Protein AF-A0A1Z4IH22-F1 (afdb_monomer_lite)

Structure (mmCIF, N/CA/C/O backbone):
data_AF-A0A1Z4IH22-F1
#
_entry.id   AF-A0A1Z4IH22-F1
#
loop_
_atom_site.group_PDB
_atom_site.id
_atom_site.type_symbol
_atom_site.label_atom_id
_atom_site.label_alt_id
_atom_site.label_comp_id
_atom_site.label_asym_id
_atom_site.label_entity_id
_atom_site.label_seq_id
_atom_site.pdbx_PDB_ins_code
_atom_site.Cartn_x
_atom_site.Cartn_y
_atom_site.Cartn_z
_atom_site.occupancy
_atom_site.B_iso_or_equiv
_atom_site.auth_seq_id
_atom_site.auth_comp_id
_atom_site.auth_asym_id
_atom_site.auth_atom_id
_atom_site.pdbx_PDB_model_num
ATOM 1 N N . MET A 1 1 ? 41.228 10.428 -32.037 1.00 35.00 1 MET A N 1
ATOM 2 C CA . MET A 1 1 ? 41.266 10.404 -30.558 1.00 35.00 1 MET A CA 1
ATOM 3 C C . MET A 1 1 ? 39.849 10.637 -30.061 1.00 35.00 1 MET A C 1
ATOM 5 O O . MET A 1 1 ? 39.424 11.780 -29.971 1.00 35.00 1 MET A O 1
ATOM 9 N N . ASN A 1 2 ? 39.099 9.556 -29.831 1.00 35.97 2 ASN A N 1
ATOM 10 C CA . ASN A 1 2 ? 37.755 9.624 -29.260 1.00 35.97 2 ASN A CA 1
ATOM 11 C C . ASN A 1 2 ? 37.901 9.794 -27.750 1.00 35.97 2 ASN A C 1
ATOM 13 O O . ASN A 1 2 ? 38.269 8.850 -27.056 1.00 35.97 2 ASN A O 1
ATOM 17 N N . LYS A 1 3 ? 37.658 11.007 -27.253 1.00 39.06 3 LYS A N 1
ATOM 18 C CA . LYS A 1 3 ? 37.431 11.226 -25.827 1.00 39.06 3 LYS A CA 1
ATOM 19 C C . LYS A 1 3 ? 36.046 10.658 -25.528 1.00 39.06 3 LYS A C 1
ATOM 21 O O . LYS A 1 3 ? 35.045 11.303 -25.827 1.00 39.06 3 LYS A O 1
ATOM 26 N N . LEU A 1 4 ? 36.017 9.422 -25.024 1.00 42.69 4 LEU A N 1
ATOM 27 C CA . LEU A 1 4 ? 34.883 8.905 -24.269 1.00 42.69 4 LEU A CA 1
ATOM 28 C C . LEU A 1 4 ? 34.616 9.921 -23.166 1.00 42.69 4 LEU A C 1
ATOM 30 O O . LEU A 1 4 ? 35.431 10.128 -22.272 1.00 42.69 4 LEU A O 1
ATOM 34 N N . THR A 1 5 ? 33.521 10.644 -23.316 1.00 42.41 5 THR A N 1
ATOM 35 C CA . THR A 1 5 ? 32.957 11.432 -22.240 1.00 42.41 5 THR A CA 1
ATOM 36 C C . THR A 1 5 ? 32.486 10.451 -21.177 1.00 42.41 5 THR A C 1
ATOM 38 O O . THR A 1 5 ? 31.449 9.812 -21.355 1.00 42.41 5 THR A O 1
ATOM 41 N N . ASP A 1 6 ? 33.275 10.331 -20.111 1.00 45.12 6 ASP A N 1
ATOM 42 C CA . ASP A 1 6 ? 32.855 9.832 -18.805 1.00 45.12 6 ASP A CA 1
ATOM 43 C C . ASP A 1 6 ? 31.656 10.666 -18.334 1.00 45.12 6 ASP A C 1
ATOM 45 O O . ASP A 1 6 ? 31.793 11.683 -17.655 1.00 45.12 6 ASP A O 1
ATOM 49 N N . PHE A 1 7 ? 30.454 10.279 -18.761 1.00 42.59 7 PHE A N 1
ATOM 50 C CA . PHE A 1 7 ? 29.216 10.798 -18.204 1.00 42.59 7 PHE A CA 1
ATOM 51 C C . PHE A 1 7 ? 28.781 9.882 -17.061 1.00 42.59 7 PHE A C 1
ATOM 53 O O . PHE A 1 7 ? 28.052 8.915 -17.249 1.00 42.59 7 PHE A O 1
ATOM 60 N N . SER A 1 8 ? 29.185 10.298 -15.860 1.00 41.38 8 SER A N 1
ATOM 61 C CA . SER A 1 8 ? 28.373 10.218 -14.645 1.00 41.38 8 SER A CA 1
ATOM 62 C C . SER A 1 8 ? 28.208 8.840 -13.992 1.00 41.38 8 SER A C 1
ATOM 64 O O . SER A 1 8 ? 27.091 8.354 -13.815 1.00 41.38 8 SER A O 1
ATOM 66 N N . GLU A 1 9 ? 29.296 8.292 -13.451 1.00 42.59 9 GLU A N 1
ATOM 67 C CA . GLU A 1 9 ? 29.227 7.474 -12.229 1.00 42.59 9 GLU A CA 1
ATOM 68 C C . GLU A 1 9 ? 28.860 8.359 -11.018 1.00 42.59 9 GLU A C 1
ATOM 70 O O . GLU A 1 9 ? 29.657 8.588 -10.115 1.00 42.59 9 GLU A O 1
ATOM 75 N N . SER A 1 10 ? 27.643 8.908 -11.004 1.00 47.44 10 SER A N 1
ATOM 76 C CA . SER A 1 10 ? 27.071 9.562 -9.822 1.00 47.44 10 SER A CA 1
ATOM 77 C C . SER A 1 10 ? 25.880 8.746 -9.320 1.00 47.44 10 SER A C 1
ATOM 79 O O . SER A 1 10 ? 24.726 9.019 -9.646 1.00 47.44 10 SER A O 1
ATOM 81 N N . ASP A 1 11 ? 26.185 7.674 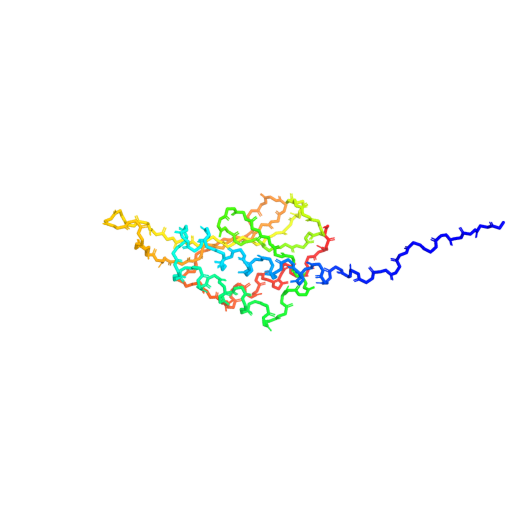-8.599 1.00 48.66 11 ASP A N 1
ATOM 82 C CA . ASP A 1 11 ? 25.620 7.373 -7.277 1.00 48.66 11 ASP A CA 1
ATOM 83 C C . ASP A 1 11 ? 24.098 7.540 -7.054 1.00 48.66 11 ASP A C 1
ATOM 85 O O . ASP A 1 11 ? 23.639 7.995 -6.010 1.00 48.66 11 ASP A O 1
ATOM 89 N N . ASN A 1 12 ? 23.276 7.168 -8.038 1.00 55.34 12 ASN A N 1
ATOM 90 C CA . ASN A 1 12 ? 21.818 7.176 -7.903 1.00 55.34 12 ASN A CA 1
ATOM 91 C C . ASN A 1 12 ? 21.244 5.844 -8.392 1.00 55.34 12 ASN A C 1
ATOM 93 O O . ASN A 1 12 ? 20.500 5.774 -9.379 1.00 55.34 12 ASN A O 1
ATOM 97 N N . SER A 1 13 ? 21.661 4.768 -7.715 1.00 81.94 13 SER A N 1
ATOM 98 C CA . SER A 1 13 ? 21.155 3.422 -7.966 1.00 81.94 13 SER A CA 1
ATOM 99 C C . SER A 1 13 ? 19.625 3.426 -7.921 1.00 81.94 13 SER A C 1
ATOM 101 O O . SER A 1 13 ? 18.988 4.210 -7.211 1.00 81.94 13 SER A O 1
ATOM 103 N N . ILE A 1 14 ? 19.004 2.560 -8.715 1.00 85.50 14 ILE A N 1
ATOM 104 C CA . ILE A 1 14 ? 17.545 2.436 -8.721 1.00 85.50 14 ILE A CA 1
ATOM 105 C C . ILE A 1 14 ? 16.987 2.131 -7.327 1.00 85.50 14 ILE A C 1
ATOM 107 O O . ILE A 1 14 ? 15.947 2.661 -6.950 1.00 85.50 14 ILE A O 1
ATOM 111 N N . GLU A 1 15 ? 17.739 1.359 -6.548 1.00 90.25 15 GLU A N 1
ATOM 112 C CA . GLU A 1 15 ? 17.473 1.088 -5.143 1.00 90.25 15 GLU A CA 1
ATOM 113 C C . GLU A 1 15 ? 17.401 2.383 -4.324 1.00 90.25 15 GLU A C 1
ATOM 115 O O . GLU A 1 15 ? 16.426 2.596 -3.612 1.00 90.25 15 GLU A O 1
ATOM 120 N N . HIS A 1 16 ? 18.353 3.308 -4.485 1.00 90.94 16 HIS A N 1
ATOM 121 C CA . HIS A 1 16 ? 18.324 4.592 -3.781 1.00 90.94 16 HIS A CA 1
ATOM 122 C C . HIS A 1 16 ? 17.091 5.435 -4.151 1.00 90.94 16 HIS A C 1
ATOM 124 O O . HIS A 1 16 ? 16.457 6.048 -3.284 1.00 90.94 16 HIS A O 1
ATOM 130 N N . LYS A 1 17 ? 16.693 5.427 -5.432 1.00 90.88 17 LYS A N 1
ATOM 131 C CA . LYS A 1 17 ? 15.457 6.087 -5.888 1.00 90.88 17 LYS A CA 1
ATOM 132 C C . LYS A 1 17 ? 14.214 5.444 -5.276 1.00 90.88 17 LYS A C 1
ATOM 134 O O . LYS A 1 17 ? 13.304 6.155 -4.848 1.00 90.88 17 LYS A O 1
ATOM 139 N N . PHE A 1 18 ? 14.180 4.115 -5.204 1.00 93.56 18 PHE A N 1
ATOM 140 C CA . PHE A 1 18 ? 13.101 3.378 -4.558 1.00 93.56 18 PHE A CA 1
ATOM 141 C C . PHE A 1 18 ? 13.037 3.724 -3.077 1.00 93.56 18 PHE A C 1
ATOM 143 O O . PHE A 1 18 ? 12.028 4.277 -2.651 1.00 93.56 18 PHE A O 1
ATOM 150 N N . MET A 1 19 ? 14.121 3.573 -2.321 1.00 94.88 19 MET A N 1
ATOM 151 C CA . MET A 1 19 ? 14.169 3.935 -0.902 1.00 94.88 19 MET A CA 1
ATOM 152 C C . MET A 1 19 ? 13.714 5.381 -0.655 1.00 94.88 19 MET A C 1
ATOM 154 O O . MET A 1 19 ? 12.903 5.637 0.238 1.00 94.88 19 MET A O 1
ATOM 158 N N . SER A 1 20 ? 14.153 6.319 -1.499 1.00 94.00 20 SER A N 1
ATOM 159 C CA . SER A 1 20 ? 13.727 7.721 -1.435 1.00 94.00 20 SER A CA 1
ATOM 160 C C . SER A 1 20 ? 12.218 7.888 -1.640 1.00 94.00 20 SER A C 1
ATOM 162 O O . SER A 1 20 ? 11.585 8.667 -0.928 1.00 94.00 20 SER A O 1
ATOM 164 N N . SER A 1 21 ? 11.615 7.137 -2.567 1.00 94.94 21 SER A N 1
ATOM 165 C CA . SER A 1 21 ? 10.169 7.182 -2.820 1.00 94.94 21 SER A CA 1
ATOM 166 C C . SER A 1 21 ? 9.334 6.745 -1.612 1.00 94.94 21 SER A C 1
ATOM 168 O O . SER A 1 21 ? 8.304 7.352 -1.331 1.00 94.94 21 SER A O 1
ATOM 170 N N . TRP A 1 22 ? 9.807 5.777 -0.826 1.00 96.94 22 TRP A N 1
ATOM 171 C CA . TRP A 1 22 ? 9.123 5.360 0.401 1.00 96.94 22 TRP A CA 1
ATOM 172 C C . TRP A 1 22 ? 9.170 6.435 1.490 1.00 96.94 22 TRP A C 1
ATOM 174 O O . TRP A 1 22 ? 8.168 6.680 2.159 1.00 96.94 22 TRP A O 1
ATOM 184 N N . ASN A 1 23 ? 10.294 7.146 1.619 1.00 96.19 23 ASN A N 1
ATOM 185 C CA . ASN A 1 23 ? 10.396 8.276 2.548 1.00 96.19 23 ASN A CA 1
ATOM 186 C C . ASN A 1 23 ? 9.406 9.395 2.190 1.00 96.19 23 ASN A C 1
ATOM 188 O O . ASN A 1 23 ? 8.871 10.058 3.079 1.00 96.19 23 ASN A O 1
ATOM 192 N N . LEU A 1 24 ? 9.139 9.606 0.895 1.00 95.81 24 LEU A N 1
ATOM 193 C CA . LEU A 1 24 ? 8.116 10.553 0.446 1.00 95.81 24 LEU A CA 1
ATOM 194 C C . LEU A 1 24 ? 6.704 10.096 0.823 1.00 95.81 24 LEU A C 1
ATOM 196 O O . LEU A 1 24 ? 5.898 10.933 1.212 1.00 95.81 24 LEU A O 1
ATOM 200 N N . ILE A 1 25 ? 6.414 8.794 0.768 1.00 96.75 25 ILE A N 1
ATOM 201 C CA . ILE A 1 25 ? 5.121 8.242 1.197 1.00 96.75 25 ILE A CA 1
ATOM 202 C C . ILE A 1 25 ? 4.900 8.396 2.700 1.00 96.75 25 ILE A C 1
ATOM 204 O O . ILE A 1 25 ? 3.821 8.810 3.117 1.00 96.75 25 ILE A O 1
ATOM 208 N N . ILE A 1 26 ? 5.918 8.144 3.522 1.00 97.19 26 ILE A N 1
ATOM 209 C CA . ILE A 1 26 ? 5.810 8.379 4.967 1.00 97.19 26 ILE A CA 1
ATOM 210 C C . ILE A 1 26 ? 5.545 9.859 5.251 1.00 97.19 26 ILE A C 1
ATOM 212 O O . ILE A 1 26 ? 4.671 10.185 6.049 1.00 97.19 26 ILE A O 1
ATOM 216 N N . LYS A 1 27 ? 6.252 10.772 4.572 1.00 96.62 27 LYS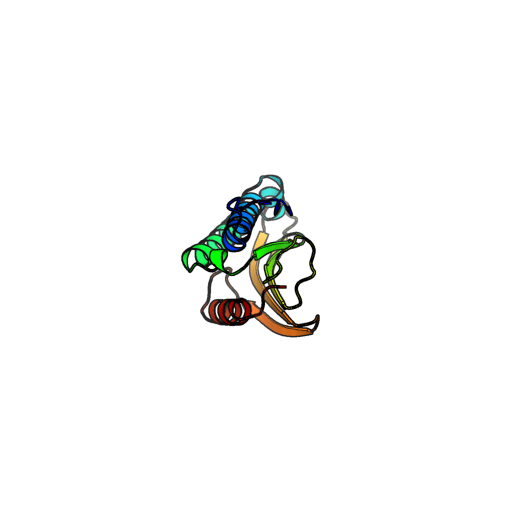 A N 1
ATOM 217 C CA . LYS A 1 27 ? 5.997 12.218 4.687 1.00 96.62 27 LYS A CA 1
ATOM 218 C C . LYS A 1 27 ? 4.600 12.603 4.211 1.00 96.62 27 LYS A C 1
ATOM 220 O O . LYS A 1 27 ? 3.990 13.479 4.807 1.00 96.62 27 LYS A O 1
ATOM 225 N N . PHE A 1 28 ? 4.108 11.963 3.154 1.00 95.62 28 PHE A N 1
ATOM 226 C CA . PHE A 1 28 ? 2.775 12.195 2.616 1.00 95.62 28 PHE A CA 1
ATOM 227 C C . PHE A 1 28 ? 1.693 11.868 3.650 1.00 95.62 28 PHE A C 1
ATOM 229 O O . PHE A 1 28 ? 0.868 12.731 3.927 1.00 95.62 28 PHE A O 1
ATOM 236 N N . TYR A 1 29 ? 1.735 10.685 4.270 1.00 96.06 29 TYR A N 1
ATOM 237 C CA . TYR A 1 29 ? 0.764 10.319 5.307 1.00 96.06 29 TYR A CA 1
ATOM 238 C C . TYR A 1 29 ? 0.952 11.104 6.610 1.00 96.06 29 TYR A C 1
ATOM 240 O O . TYR A 1 29 ? -0.030 11.414 7.274 1.00 96.06 29 TYR A O 1
ATOM 248 N N . ASN A 1 30 ? 2.187 11.485 6.951 1.00 95.12 30 ASN A N 1
ATOM 249 C CA . ASN A 1 30 ? 2.463 12.312 8.127 1.00 95.12 30 ASN A CA 1
ATOM 250 C C . ASN A 1 30 ? 2.124 13.799 7.958 1.00 95.12 30 ASN A C 1
ATOM 252 O O . ASN A 1 30 ? 2.109 14.510 8.958 1.00 95.12 30 ASN A O 1
ATOM 256 N N . GLY A 1 31 ? 1.922 14.286 6.734 1.00 94.31 31 GLY A N 1
ATOM 257 C CA . GLY A 1 31 ? 1.715 15.708 6.477 1.00 94.31 31 GLY A CA 1
ATOM 258 C C . GLY A 1 31 ? 0.335 16.193 6.916 1.00 94.31 31 GLY A C 1
ATOM 259 O O . GLY A 1 31 ? -0.660 15.499 6.698 1.00 94.31 31 GLY A O 1
ATOM 260 N N . ASP A 1 32 ? 0.274 17.420 7.444 1.00 91.38 32 ASP A N 1
ATOM 261 C CA . ASP A 1 32 ? -0.956 18.037 7.966 1.00 91.38 32 ASP A CA 1
ATOM 262 C C . ASP A 1 32 ? -2.162 17.907 7.018 1.00 91.38 32 ASP A C 1
ATOM 264 O O . ASP A 1 32 ? -3.206 17.441 7.471 1.00 91.38 32 ASP A O 1
ATOM 268 N N . PRO A 1 33 ? -2.055 18.177 5.695 1.00 91.12 33 PRO A N 1
ATOM 269 C CA . PRO A 1 33 ? -3.213 18.066 4.806 1.00 91.12 33 PRO A CA 1
ATOM 270 C C . PRO A 1 33 ? -3.779 16.643 4.723 1.00 91.12 33 PRO A C 1
ATOM 272 O O . PRO A 1 33 ? -4.987 16.449 4.591 1.00 91.12 33 PRO A O 1
ATOM 275 N N . MET A 1 34 ? -2.909 15.631 4.779 1.00 90.56 34 MET A N 1
ATOM 276 C CA . MET A 1 34 ? -3.330 14.236 4.704 1.00 90.56 34 MET A CA 1
ATOM 277 C C . MET A 1 34 ? -3.869 13.746 6.044 1.00 90.56 34 MET A C 1
ATOM 279 O O . MET A 1 34 ? -4.855 13.015 6.052 1.00 90.56 34 MET A O 1
ATOM 283 N N . ARG A 1 35 ? -3.286 14.182 7.167 1.00 91.75 35 ARG A N 1
ATOM 284 C CA . ARG A 1 35 ? -3.808 13.901 8.514 1.00 91.75 35 ARG A CA 1
ATOM 285 C C . ARG A 1 35 ? -5.175 14.537 8.738 1.00 91.75 35 ARG A C 1
ATOM 287 O O . ARG A 1 35 ? -6.076 13.868 9.233 1.00 91.75 35 ARG A O 1
ATOM 294 N N . GLU A 1 36 ? -5.383 15.772 8.288 1.00 89.25 36 GLU A N 1
ATOM 295 C CA . GLU A 1 36 ? -6.703 16.412 8.302 1.00 89.25 36 GLU A CA 1
ATOM 296 C C . GLU A 1 36 ? -7.711 15.643 7.440 1.00 89.25 36 GLU A C 1
ATOM 298 O O . GLU A 1 36 ? -8.846 15.412 7.862 1.00 89.25 36 GLU A O 1
ATOM 303 N N . PHE A 1 37 ? -7.295 15.202 6.247 1.00 88.69 37 PHE A N 1
ATOM 304 C CA . PHE A 1 37 ? -8.170 14.466 5.341 1.00 88.69 37 PHE A CA 1
ATOM 305 C C . PHE A 1 37 ? -8.495 13.057 5.838 1.00 88.69 37 PHE A C 1
ATOM 307 O O . PHE A 1 37 ? -9.654 12.657 5.759 1.00 88.69 37 PHE A O 1
ATOM 314 N N . LEU A 1 38 ? -7.511 12.283 6.306 1.00 89.19 38 LEU A N 1
ATOM 315 C CA . LEU A 1 38 ? -7.652 10.881 6.720 1.00 89.19 38 LEU A CA 1
ATOM 316 C C . LEU A 1 38 ? -8.023 10.707 8.189 1.00 89.19 38 LEU A C 1
ATOM 318 O O . LEU A 1 38 ? -8.558 9.658 8.528 1.00 89.19 38 LEU A O 1
ATOM 322 N N . GLY A 1 39 ? -7.816 11.718 9.026 1.00 90.38 39 GLY A N 1
ATOM 323 C CA . GLY A 1 39 ? -7.821 11.588 10.478 1.00 90.38 39 GLY A CA 1
ATOM 324 C C . GLY A 1 39 ? -6.512 10.987 10.999 1.00 90.38 39 GLY A C 1
ATOM 325 O O . GLY A 1 39 ? -5.912 10.125 10.355 1.00 90.38 39 GLY A O 1
ATOM 326 N N . GLU A 1 40 ? -6.107 11.417 12.197 1.00 91.50 40 GLU A N 1
ATOM 327 C CA . GLU A 1 40 ? -4.849 11.012 12.849 1.00 91.50 40 GLU A CA 1
ATOM 328 C C . GLU A 1 40 ? -4.673 9.489 12.886 1.00 91.50 40 GLU A C 1
ATOM 330 O O . GLU A 1 40 ? -3.664 8.966 12.428 1.00 91.50 40 GLU A O 1
ATOM 335 N N . GLN A 1 41 ? -5.705 8.766 13.331 1.00 93.00 41 GLN A N 1
ATOM 336 C CA . GLN A 1 41 ? -5.641 7.314 13.503 1.00 93.00 41 GLN A CA 1
ATOM 337 C C . GLN A 1 41 ? -5.371 6.565 12.190 1.00 93.00 41 GLN A C 1
ATOM 339 O O . GLN A 1 41 ? -4.579 5.628 12.163 1.00 93.00 41 GLN A O 1
ATOM 344 N N . LEU A 1 42 ? -6.034 6.949 11.096 1.00 93.56 42 LEU A N 1
ATOM 345 C CA . LEU A 1 42 ? -5.840 6.279 9.812 1.00 93.56 42 LEU A CA 1
ATOM 346 C C . LEU A 1 42 ? -4.483 6.637 9.201 1.00 93.56 42 LEU A C 1
ATOM 348 O O . LEU A 1 42 ? -3.835 5.778 8.605 1.00 93.56 42 LEU A O 1
ATOM 352 N N . ALA A 1 43 ? -4.047 7.888 9.357 1.00 95.00 43 ALA A N 1
ATOM 353 C CA . ALA A 1 43 ? -2.717 8.306 8.934 1.00 95.00 43 ALA A CA 1
ATOM 354 C C . ALA A 1 43 ? -1.626 7.507 9.664 1.00 95.00 43 ALA A C 1
ATOM 356 O O . ALA A 1 43 ? -0.721 6.991 9.008 1.00 95.00 43 ALA A O 1
ATOM 357 N N . ASP A 1 44 ? -1.755 7.332 10.982 1.00 96.12 44 ASP A N 1
ATOM 358 C CA . ASP A 1 44 ? -0.821 6.542 11.790 1.00 96.12 44 ASP A CA 1
ATOM 359 C C . ASP A 1 44 ? -0.789 5.076 11.340 1.00 96.12 44 ASP A C 1
ATOM 361 O O . ASP A 1 44 ? 0.289 4.551 11.071 1.00 96.12 44 ASP A O 1
ATOM 365 N N . LEU A 1 45 ? -1.950 4.444 11.130 1.00 97.00 45 LEU A N 1
ATOM 366 C CA . LEU A 1 45 ? -2.023 3.066 10.625 1.00 97.00 45 LEU A CA 1
ATOM 367 C C . LEU A 1 45 ? -1.368 2.902 9.247 1.00 97.00 45 LEU A C 1
ATOM 369 O O . LEU A 1 45 ? -0.667 1.922 9.003 1.00 97.00 45 LEU A O 1
ATOM 373 N N . MET A 1 46 ? -1.555 3.861 8.336 1.00 97.69 46 MET A N 1
ATOM 374 C CA . MET A 1 46 ? -0.894 3.823 7.028 1.00 97.69 46 MET A CA 1
ATOM 375 C C . MET A 1 46 ? 0.625 3.997 7.152 1.00 97.69 46 MET A C 1
ATOM 377 O O . MET A 1 46 ? 1.373 3.325 6.439 1.00 97.69 46 MET A O 1
ATOM 381 N N . VAL A 1 47 ? 1.103 4.859 8.057 1.00 98.06 47 VAL A N 1
ATOM 382 C CA . VAL A 1 47 ? 2.540 5.025 8.334 1.00 98.06 47 VAL A CA 1
ATOM 383 C C . VAL A 1 47 ? 3.131 3.753 8.935 1.00 98.06 47 VAL A C 1
ATOM 385 O O . VAL A 1 47 ? 4.189 3.313 8.479 1.00 98.06 47 VAL A O 1
ATOM 388 N N . GLU A 1 48 ? 2.461 3.142 9.911 1.00 98.31 48 GLU A N 1
ATOM 389 C CA . GLU A 1 48 ? 2.867 1.867 10.508 1.00 98.31 48 GLU A CA 1
ATOM 390 C C . GLU A 1 48 ? 2.944 0.772 9.445 1.00 98.31 48 GLU A C 1
ATOM 392 O O . GLU A 1 48 ? 3.980 0.124 9.305 1.00 98.31 48 GLU A O 1
ATOM 397 N N . PHE A 1 49 ? 1.910 0.640 8.614 1.00 98.38 49 PHE A N 1
ATOM 398 C CA . PHE A 1 49 ? 1.862 -0.334 7.529 1.00 98.38 49 PHE A CA 1
ATOM 399 C C . PHE A 1 49 ? 3.004 -0.158 6.518 1.00 98.38 49 PHE A C 1
ATOM 401 O O . PHE A 1 49 ? 3.691 -1.124 6.170 1.00 98.38 49 PHE A O 1
ATOM 408 N N . VAL A 1 50 ? 3.260 1.079 6.079 1.00 98.31 50 VAL A N 1
ATOM 409 C CA . VAL A 1 50 ? 4.386 1.406 5.190 1.00 98.31 50 VAL A CA 1
ATOM 410 C C . VAL A 1 50 ? 5.718 1.070 5.860 1.00 98.31 50 VAL A C 1
ATOM 412 O O . VAL A 1 50 ? 6.576 0.446 5.236 1.00 98.31 50 VAL A O 1
ATOM 415 N N . THR A 1 51 ? 5.881 1.420 7.135 1.00 98.38 51 THR A N 1
ATOM 416 C CA . THR A 1 51 ? 7.103 1.155 7.905 1.00 98.38 51 THR A CA 1
ATOM 417 C C . THR A 1 51 ? 7.349 -0.345 8.073 1.00 98.38 51 THR A C 1
ATOM 419 O O . THR A 1 51 ? 8.477 -0.799 7.891 1.00 98.38 51 THR A O 1
ATOM 422 N N . SER A 1 52 ? 6.313 -1.149 8.330 1.00 98.44 52 SER A N 1
ATOM 423 C CA . SER A 1 52 ? 6.431 -2.611 8.394 1.00 98.44 52 SER A CA 1
ATOM 424 C C . SER A 1 52 ? 6.967 -3.194 7.088 1.00 98.44 52 SER A C 1
ATOM 426 O O . SER A 1 52 ? 7.887 -4.004 7.113 1.00 98.44 52 SER A O 1
ATOM 428 N N . MET A 1 53 ? 6.468 -2.740 5.934 1.00 98.31 53 MET A N 1
ATOM 429 C CA . MET A 1 53 ? 6.994 -3.186 4.638 1.00 98.31 53 MET A CA 1
ATOM 430 C C . MET A 1 53 ? 8.439 -2.719 4.390 1.00 98.31 53 MET A C 1
ATOM 432 O O . MET A 1 53 ? 9.222 -3.444 3.776 1.00 98.31 53 MET A O 1
ATOM 436 N N . GLN A 1 54 ? 8.828 -1.533 4.872 1.00 97.12 54 GLN A N 1
ATOM 437 C CA . GLN A 1 54 ? 10.228 -1.096 4.808 1.00 97.12 54 GLN A CA 1
ATOM 438 C C . GLN A 1 54 ? 11.147 -1.960 5.672 1.00 97.12 54 GLN A C 1
ATOM 440 O O . GLN A 1 54 ? 12.261 -2.258 5.245 1.00 97.12 54 GLN A O 1
ATOM 445 N N . ASN A 1 55 ? 10.694 -2.365 6.860 1.00 97.62 55 ASN A N 1
ATOM 446 C CA . ASN A 1 55 ? 11.467 -3.214 7.767 1.00 97.62 55 ASN A CA 1
ATOM 447 C C . ASN A 1 55 ? 11.746 -4.597 7.158 1.00 97.62 55 ASN A C 1
ATOM 449 O O . ASN A 1 55 ? 12.828 -5.140 7.360 1.00 97.62 55 ASN A O 1
ATOM 453 N N . GLU A 1 56 ? 10.825 -5.108 6.336 1.00 97.56 56 GLU A N 1
ATOM 454 C CA . GLU A 1 56 ? 11.017 -6.321 5.524 1.00 97.56 56 GLU A CA 1
ATOM 455 C C . GLU A 1 56 ? 11.900 -6.095 4.276 1.00 97.56 56 GLU A C 1
ATOM 457 O O . GLU A 1 56 ? 12.213 -7.027 3.539 1.00 97.56 56 GLU A O 1
ATOM 462 N N . GLY A 1 57 ? 12.333 -4.859 4.011 1.00 96.62 57 GLY A N 1
ATOM 463 C CA . GLY A 1 57 ? 13.270 -4.528 2.934 1.00 96.62 57 GLY A CA 1
ATOM 464 C C . GLY A 1 57 ? 12.639 -4.293 1.560 1.00 96.62 57 GLY A C 1
ATOM 465 O O . GLY A 1 57 ? 13.369 -4.086 0.585 1.00 96.62 57 GLY A O 1
ATOM 466 N N . TYR A 1 58 ? 11.305 -4.251 1.452 1.00 97.25 58 TYR A N 1
ATOM 467 C CA . TYR A 1 58 ? 10.621 -4.025 0.170 1.00 97.25 58 TYR A CA 1
ATOM 468 C C . TYR A 1 58 ? 10.937 -2.660 -0.457 1.00 97.25 58 TYR A C 1
ATOM 470 O O . TYR A 1 58 ? 10.820 -2.485 -1.668 1.00 97.25 58 TYR A O 1
ATOM 478 N N . ASN A 1 59 ? 11.412 -1.696 0.331 1.00 96.50 59 ASN A N 1
ATOM 479 C CA . ASN A 1 59 ? 11.861 -0.394 -0.160 1.00 96.50 59 ASN A CA 1
ATOM 480 C C . ASN A 1 59 ? 13.106 -0.433 -1.048 1.00 96.50 59 ASN A C 1
ATOM 482 O O . ASN A 1 59 ? 13.358 0.532 -1.768 1.00 96.50 59 ASN A O 1
ATOM 486 N N . ARG A 1 60 ? 13.873 -1.526 -1.017 1.00 93.69 60 ARG A N 1
ATOM 487 C CA . ARG A 1 60 ? 15.046 -1.706 -1.880 1.00 93.69 60 ARG A CA 1
ATOM 488 C C . ARG A 1 60 ? 14.667 -2.171 -3.282 1.00 93.69 60 ARG A C 1
ATOM 490 O O . ARG A 1 60 ? 15.378 -1.895 -4.245 1.00 93.69 60 ARG A O 1
ATOM 497 N N . CYS A 1 61 ? 13.537 -2.868 -3.409 1.00 93.31 61 CYS A N 1
ATOM 498 C CA . CYS A 1 61 ? 13.112 -3.500 -4.655 1.00 93.31 61 CYS A CA 1
ATOM 499 C C . CYS A 1 61 ? 11.810 -2.933 -5.236 1.00 93.31 61 CYS A C 1
ATOM 501 O O . CYS A 1 61 ? 11.572 -3.111 -6.426 1.00 93.31 61 CYS A O 1
ATOM 503 N N . LEU A 1 62 ? 10.983 -2.226 -4.471 1.00 94.81 62 LEU A N 1
ATOM 504 C CA . LEU A 1 62 ? 9.733 -1.646 -4.958 1.00 94.81 62 LEU A CA 1
ATOM 505 C C . LEU A 1 62 ? 9.784 -0.125 -4.889 1.00 94.81 62 LEU A C 1
ATOM 507 O O . LEU A 1 62 ? 10.220 0.447 -3.893 1.00 94.81 62 LEU A O 1
ATOM 511 N N . ARG A 1 63 ? 9.259 0.544 -5.913 1.00 94.06 63 ARG A N 1
ATOM 512 C CA . ARG A 1 63 ? 8.969 1.976 -5.850 1.00 94.06 63 ARG A CA 1
ATOM 513 C C . ARG A 1 63 ? 7.636 2.185 -5.151 1.00 94.06 63 ARG A C 1
ATOM 515 O O . ARG A 1 63 ? 6.654 1.548 -5.530 1.00 94.06 63 ARG A O 1
ATOM 522 N N . ALA A 1 64 ? 7.585 3.134 -4.225 1.00 95.00 64 ALA A N 1
ATOM 523 C CA . ALA A 1 64 ? 6.340 3.601 -3.641 1.00 95.00 64 ALA A CA 1
ATOM 524 C C . ALA A 1 64 ? 5.850 4.885 -4.328 1.00 95.00 64 ALA A C 1
ATOM 526 O O . ALA A 1 64 ? 6.618 5.748 -4.759 1.00 95.00 64 ALA A O 1
ATOM 527 N N . GLY A 1 65 ? 4.541 4.994 -4.473 1.00 93.25 65 GLY A N 1
ATOM 528 C CA . GLY A 1 65 ? 3.831 6.123 -5.046 1.00 93.25 65 GLY A CA 1
ATOM 529 C C . GLY A 1 65 ? 2.482 6.291 -4.363 1.00 93.25 65 GLY A C 1
ATOM 530 O O . GLY A 1 65 ? 2.086 5.474 -3.535 1.00 93.25 65 GLY A O 1
ATOM 531 N N . GLN A 1 66 ? 1.790 7.369 -4.705 1.00 91.06 66 GLN A N 1
ATOM 532 C CA . GLN A 1 66 ? 0.445 7.633 -4.211 1.00 91.06 66 GLN A CA 1
ATOM 533 C C . GLN A 1 66 ? -0.488 7.967 -5.369 1.00 91.06 66 GLN A C 1
ATOM 535 O O . GLN A 1 66 ? -0.042 8.484 -6.399 1.00 91.06 66 GLN A O 1
ATOM 540 N N . SER A 1 67 ? -1.768 7.666 -5.176 1.00 88.69 67 SER A N 1
ATOM 541 C CA . SER A 1 67 ? -2.864 8.179 -5.993 1.00 88.69 67 SER A CA 1
ATOM 542 C C . SER A 1 67 ? -4.027 8.529 -5.073 1.00 88.69 67 SER A C 1
ATOM 544 O O . SER A 1 67 ? -4.615 7.645 -4.445 1.00 88.69 67 SER A O 1
ATOM 546 N N . LEU A 1 68 ? -4.349 9.821 -4.964 1.00 88.69 68 LEU A N 1
ATOM 547 C CA . LEU A 1 68 ? -5.257 10.338 -3.936 1.00 88.69 68 LEU A CA 1
ATOM 548 C C . LEU A 1 68 ? -4.742 9.940 -2.545 1.00 88.69 68 LEU A C 1
ATOM 550 O O . LEU A 1 68 ? -3.641 10.321 -2.186 1.00 88.69 68 LEU A O 1
ATOM 554 N N . HIS A 1 69 ? -5.502 9.169 -1.769 1.00 87.94 69 HIS A N 1
ATOM 555 C CA . HIS A 1 69 ? -5.091 8.659 -0.456 1.00 87.94 69 HIS A CA 1
ATOM 556 C C . HIS A 1 69 ? -4.500 7.238 -0.505 1.00 87.94 69 HIS A C 1
ATOM 558 O O . HIS A 1 69 ? -4.141 6.672 0.530 1.00 87.94 69 HIS A O 1
ATOM 564 N N . ARG A 1 70 ? -4.428 6.634 -1.694 1.00 94.44 70 ARG A N 1
ATOM 565 C CA . ARG A 1 70 ? -4.017 5.243 -1.883 1.00 94.44 70 ARG A CA 1
ATOM 566 C C . ARG A 1 70 ? -2.504 5.137 -1.952 1.00 94.44 70 ARG A C 1
ATOM 568 O O . ARG A 1 70 ? -1.854 5.963 -2.596 1.00 94.44 70 ARG A O 1
ATOM 575 N N . LEU A 1 71 ? -1.973 4.070 -1.373 1.00 96.56 71 LEU A N 1
ATOM 576 C CA . LEU A 1 71 ? -0.589 3.665 -1.577 1.00 96.56 71 LEU A CA 1
ATOM 577 C C . LEU A 1 71 ? -0.509 2.822 -2.848 1.00 96.56 71 LEU A C 1
ATOM 579 O O . LEU A 1 71 ? -1.319 1.922 -3.059 1.00 96.56 71 LEU A O 1
ATOM 583 N N . VAL A 1 72 ? 0.487 3.097 -3.681 1.00 95.56 72 VAL A N 1
ATOM 584 C CA . VAL A 1 72 ? 0.763 2.340 -4.902 1.00 95.56 72 VAL A CA 1
ATOM 585 C C . VAL A 1 72 ? 2.202 1.853 -4.866 1.00 95.56 72 VAL A C 1
ATOM 587 O O . VAL A 1 72 ? 3.120 2.661 -4.742 1.00 95.56 72 VAL A O 1
ATOM 590 N N . LEU A 1 73 ? 2.417 0.549 -5.011 1.00 95.88 73 LEU A N 1
ATOM 591 C CA . LEU A 1 73 ? 3.746 -0.047 -5.127 1.00 95.88 73 LEU A CA 1
ATOM 592 C C . LEU A 1 73 ? 3.935 -0.618 -6.525 1.00 95.88 73 LEU A C 1
ATOM 594 O O . LEU A 1 73 ? 3.038 -1.254 -7.065 1.00 95.88 73 LEU A O 1
ATOM 598 N N . SER A 1 74 ? 5.097 -0.397 -7.128 1.00 94.12 74 SER A N 1
ATOM 599 C CA . SER A 1 74 ? 5.367 -0.833 -8.503 1.00 94.12 74 SER A CA 1
ATOM 600 C C . SER A 1 74 ? 6.847 -1.116 -8.731 1.00 94.12 74 SER A C 1
ATOM 602 O O . SER A 1 74 ? 7.701 -0.745 -7.924 1.00 94.12 74 SER A O 1
ATOM 604 N N . ARG A 1 75 ? 7.156 -1.715 -9.883 1.00 90.06 75 ARG A N 1
ATOM 605 C CA . ARG A 1 75 ? 8.522 -1.890 -10.404 1.00 90.06 75 ARG A CA 1
ATOM 606 C C . ARG A 1 75 ? 8.873 -0.877 -11.508 1.00 90.06 75 ARG A C 1
ATOM 608 O O . ARG A 1 75 ? 9.664 -1.183 -12.390 1.00 90.06 75 ARG A O 1
ATOM 615 N N . SER A 1 76 ? 8.290 0.324 -11.473 1.00 82.75 76 SER A N 1
ATOM 616 C CA . SER A 1 76 ? 8.566 1.393 -12.455 1.00 82.75 76 SER A CA 1
ATOM 617 C C . SER A 1 76 ? 9.801 2.221 -12.079 1.00 82.75 76 SER A C 1
ATOM 619 O O . SER A 1 76 ? 9.920 2.628 -10.919 1.00 82.75 76 SER A O 1
ATOM 621 N N . ARG A 1 77 ? 10.679 2.533 -13.043 1.00 74.12 77 ARG A N 1
ATOM 622 C CA . ARG A 1 77 ? 11.868 3.401 -12.869 1.00 74.12 77 ARG A CA 1
ATOM 623 C C . ARG A 1 77 ? 11.507 4.867 -12.685 1.00 74.12 77 ARG A C 1
ATOM 625 O O . ARG A 1 77 ? 12.200 5.578 -11.956 1.00 74.12 77 ARG A O 1
ATOM 632 N N . GLU A 1 78 ? 10.459 5.314 -13.367 1.00 70.19 78 GLU A N 1
ATOM 633 C CA . GLU A 1 78 ? 10.079 6.722 -13.452 1.00 70.19 78 GLU A CA 1
ATOM 634 C C . GLU A 1 78 ? 8.751 7.012 -12.747 1.00 70.19 78 GLU A C 1
ATOM 636 O O . GLU A 1 78 ? 7.943 6.119 -12.455 1.00 70.19 78 GLU A O 1
ATOM 641 N N . HIS A 1 79 ? 8.566 8.296 -12.436 1.00 57.06 79 HIS A N 1
ATOM 642 C CA . HIS A 1 79 ? 7.296 8.848 -11.984 1.00 57.06 79 HIS A CA 1
ATOM 643 C C . HIS A 1 79 ? 6.325 8.937 -13.167 1.00 57.06 79 HIS A C 1
ATOM 645 O O . HIS A 1 79 ? 6.733 9.194 -14.294 1.00 57.06 79 HIS A O 1
ATOM 651 N N . GLY A 1 80 ? 5.033 8.756 -12.901 1.00 57.22 80 GLY A N 1
ATOM 652 C CA . GLY A 1 80 ? 4.050 8.477 -13.946 1.00 57.22 80 GLY A CA 1
ATOM 653 C C . GLY A 1 80 ? 3.766 6.982 -13.982 1.00 57.22 80 GLY A C 1
ATOM 654 O O . GLY A 1 80 ? 4.661 6.145 -13.881 1.00 57.22 80 GLY A O 1
ATOM 655 N N . TYR A 1 81 ? 2.489 6.637 -14.000 1.00 57.50 81 TYR A N 1
ATOM 656 C CA . TYR A 1 81 ? 2.048 5.256 -14.016 1.00 57.50 81 TYR A CA 1
ATOM 657 C C . TYR A 1 81 ? 2.307 4.672 -15.420 1.00 57.50 81 TYR A C 1
ATOM 659 O O . TYR A 1 81 ? 1.478 4.776 -16.314 1.00 57.50 81 TYR A O 1
ATOM 667 N N . LEU A 1 82 ? 3.525 4.163 -15.625 1.00 56.25 82 LEU A N 1
ATOM 668 C CA . LEU A 1 82 ? 3.972 3.440 -16.828 1.00 56.25 82 LEU A CA 1
ATOM 669 C C . LEU A 1 82 ? 4.291 1.967 -16.525 1.00 56.25 82 LEU A C 1
ATOM 671 O O . LEU A 1 82 ? 4.657 1.199 -17.414 1.00 56.25 82 LEU A O 1
ATOM 675 N N . GLY A 1 83 ? 4.205 1.583 -15.249 1.00 62.81 83 GLY A N 1
ATOM 676 C CA . GLY A 1 83 ? 4.499 0.233 -14.800 1.00 62.81 83 GLY A CA 1
ATOM 677 C C . GLY A 1 83 ? 3.397 -0.719 -15.234 1.00 62.81 83 GLY A C 1
ATOM 678 O O . GLY A 1 83 ? 2.241 -0.516 -14.894 1.00 62.81 83 GLY A O 1
ATOM 679 N N . ARG A 1 84 ? 3.779 -1.798 -15.917 1.00 78.88 84 ARG A N 1
ATOM 680 C CA . ARG A 1 84 ? 2.876 -2.885 -16.316 1.00 78.88 84 ARG A CA 1
ATOM 681 C C . ARG A 1 84 ? 2.349 -3.710 -15.149 1.00 78.88 84 ARG A C 1
ATOM 683 O O . ARG A 1 84 ? 1.536 -4.591 -15.357 1.00 78.88 84 ARG A O 1
ATOM 690 N N . CYS A 1 85 ? 2.856 -3.503 -13.937 1.00 88.81 85 CYS A N 1
ATOM 691 C CA . CYS A 1 85 ? 2.440 -4.271 -12.777 1.00 88.81 85 CYS A CA 1
ATOM 692 C C . CYS A 1 85 ? 2.577 -3.455 -11.491 1.00 88.81 85 CYS A C 1
ATOM 694 O O . CYS A 1 85 ? 3.606 -2.800 -11.266 1.00 88.81 85 CYS A O 1
ATOM 696 N N . TYR A 1 86 ? 1.545 -3.496 -10.651 1.00 93.44 86 TYR A N 1
ATOM 697 C CA . TYR A 1 86 ? 1.497 -2.736 -9.411 1.00 93.44 86 TYR A CA 1
ATOM 698 C C . TYR A 1 86 ? 0.537 -3.338 -8.385 1.00 93.44 86 TYR A C 1
ATOM 700 O O . TYR A 1 86 ? -0.370 -4.102 -8.706 1.00 93.44 86 TYR A O 1
ATOM 708 N N . LEU A 1 87 ? 0.767 -2.964 -7.131 1.00 96.31 87 LEU A N 1
ATOM 709 C CA . LEU A 1 87 ? -0.150 -3.175 -6.023 1.00 96.31 87 LEU A CA 1
ATOM 710 C C . LEU A 1 87 ? -0.739 -1.835 -5.612 1.00 96.31 87 LEU A C 1
ATOM 712 O O . LEU A 1 87 ? 0.003 -0.861 -5.461 1.00 96.31 87 LEU A O 1
ATOM 716 N N . CYS A 1 88 ? -2.044 -1.791 -5.385 1.00 96.56 88 CYS A N 1
ATOM 717 C CA . CYS A 1 88 ? -2.706 -0.634 -4.809 1.00 96.56 88 CYS A CA 1
ATOM 718 C C . CYS A 1 88 ? -3.386 -1.008 -3.493 1.00 96.56 88 CYS A C 1
ATOM 720 O O . CYS A 1 88 ? -4.085 -2.016 -3.399 1.00 96.56 88 CYS A O 1
ATOM 722 N N . PHE A 1 89 ? -3.174 -0.167 -2.483 1.00 97.94 89 PHE A N 1
ATOM 723 C CA . PHE A 1 89 ? -3.749 -0.294 -1.152 1.00 97.94 89 PHE A CA 1
ATOM 724 C C . PHE A 1 89 ? -4.638 0.920 -0.891 1.00 97.94 89 PHE A C 1
ATOM 726 O O . PHE A 1 89 ? -4.159 2.058 -0.817 1.00 97.94 89 PHE A O 1
ATOM 733 N N . SER A 1 90 ? -5.938 0.674 -0.782 1.00 96.81 90 SER A N 1
ATOM 734 C CA . SER A 1 90 ? -6.967 1.689 -0.575 1.00 96.81 90 SER A CA 1
ATOM 735 C C . SER A 1 90 ? -7.580 1.505 0.813 1.00 96.81 90 SER A C 1
ATOM 737 O O . SER A 1 90 ? -8.289 0.521 1.018 1.00 96.81 90 SER A O 1
ATOM 739 N N . PRO A 1 91 ? -7.300 2.388 1.788 1.00 94.88 91 PRO A N 1
ATOM 740 C CA . PRO A 1 91 ? -7.937 2.299 3.096 1.00 94.88 91 PRO A CA 1
ATOM 741 C C . PRO A 1 91 ? -9.449 2.508 2.977 1.00 94.88 91 PRO A C 1
ATOM 743 O O . PRO A 1 91 ? -9.903 3.457 2.338 1.00 94.88 91 PRO A O 1
ATOM 746 N N . GLU A 1 92 ? -10.216 1.635 3.622 1.00 93.81 92 GLU A N 1
ATOM 747 C CA . GLU A 1 92 ? -11.676 1.689 3.652 1.00 93.81 92 GLU A CA 1
ATOM 748 C C . GLU A 1 92 ? -12.128 2.318 4.971 1.00 93.81 92 GLU A C 1
ATOM 750 O O . GLU A 1 92 ? -11.775 1.845 6.054 1.00 93.81 92 GLU A O 1
ATOM 755 N N . PHE A 1 93 ? -12.885 3.413 4.894 1.00 91.31 93 PHE A N 1
ATOM 756 C CA . PHE A 1 93 ? -13.371 4.137 6.065 1.00 91.31 93 PHE A CA 1
ATOM 757 C C . PHE A 1 93 ? -14.658 4.904 5.760 1.00 91.31 93 PHE A C 1
ATOM 759 O O . PHE A 1 93 ? -14.841 5.411 4.653 1.00 91.31 93 PHE A O 1
ATOM 766 N N . ASP A 1 94 ? -15.503 5.067 6.775 1.00 87.75 94 ASP A N 1
ATOM 767 C CA . ASP A 1 94 ? -16.667 5.954 6.720 1.00 87.75 94 ASP A CA 1
ATOM 768 C C . ASP A 1 94 ? -16.367 7.307 7.360 1.00 87.75 94 ASP A C 1
ATOM 770 O O . ASP A 1 94 ? -15.568 7.413 8.293 1.00 87.75 94 ASP A O 1
ATOM 774 N N . VAL A 1 95 ? -17.061 8.348 6.898 1.00 80.31 95 VAL A N 1
ATOM 775 C CA . VAL A 1 95 ? -17.020 9.687 7.495 1.00 80.31 95 VAL A CA 1
ATOM 776 C C . VAL A 1 95 ? -18.353 9.964 8.181 1.00 80.31 95 VAL A C 1
ATOM 778 O O . VAL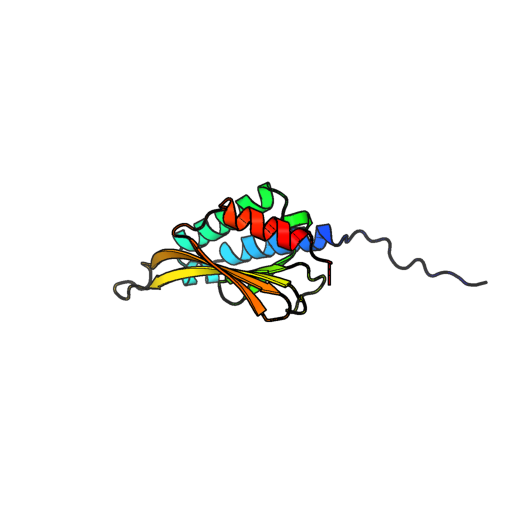 A 1 95 ? -19.380 10.093 7.516 1.00 80.31 95 VAL A O 1
ATOM 781 N N . TYR A 1 96 ? -18.347 10.109 9.509 1.00 66.75 96 TYR A N 1
ATOM 782 C CA . TYR A 1 96 ? -19.549 10.494 10.248 1.00 66.75 96 TYR A CA 1
ATOM 783 C C . TYR A 1 96 ? -19.663 12.019 10.359 1.00 66.75 96 TYR A C 1
ATOM 785 O O . TYR A 1 96 ? -18.790 12.716 10.884 1.00 66.75 96 TYR A O 1
ATOM 793 N N . SER A 1 97 ? -20.791 12.542 9.877 1.00 55.56 97 SER A N 1
ATOM 794 C CA . SER A 1 97 ? -21.080 13.974 9.734 1.00 55.56 97 SER A CA 1
ATOM 795 C C . SER A 1 97 ? -21.223 14.736 11.052 1.00 55.56 97 SER A C 1
ATOM 797 O O . SER A 1 97 ? -21.105 15.957 11.047 1.00 55.56 97 SER A O 1
ATOM 799 N N . ILE A 1 98 ? -21.425 14.053 12.186 1.00 53.72 98 ILE A N 1
ATOM 800 C CA . ILE A 1 98 ? -21.766 14.722 13.453 1.00 53.72 98 ILE A CA 1
ATOM 801 C C . ILE A 1 98 ? -20.606 15.587 13.980 1.00 53.72 98 ILE A C 1
ATOM 803 O O . ILE A 1 98 ? -20.866 16.524 14.719 1.00 53.72 98 ILE A O 1
ATOM 807 N N . ASN A 1 99 ? -19.356 15.365 13.543 1.00 53.22 99 ASN A N 1
ATOM 808 C CA . ASN A 1 99 ? -18.228 16.258 13.859 1.00 53.22 99 ASN A CA 1
ATOM 809 C C . ASN A 1 99 ? -17.160 16.375 12.751 1.00 53.22 99 ASN A C 1
ATOM 811 O O . ASN A 1 99 ? -16.082 16.895 13.026 1.00 53.22 99 ASN A O 1
ATOM 815 N N . ALA A 1 100 ? -17.397 15.846 11.539 1.00 54.53 100 ALA A N 1
ATOM 816 C CA . ALA A 1 100 ? -16.450 15.788 10.403 1.00 54.53 100 ALA A CA 1
ATOM 817 C C . ALA A 1 100 ? -15.052 15.178 10.690 1.00 54.53 100 ALA A C 1
ATOM 819 O O . ALA A 1 100 ? -14.220 15.096 9.793 1.00 54.53 100 ALA A O 1
ATOM 820 N N . LYS A 1 101 ? -14.796 14.732 11.926 1.00 58.78 101 LYS A N 1
ATOM 821 C CA . LYS A 1 101 ? -13.499 14.246 12.416 1.00 58.78 101 LYS A CA 1
ATOM 822 C C . LYS A 1 101 ? -13.505 12.769 12.801 1.00 58.78 101 LYS A C 1
ATOM 824 O O . LYS A 1 101 ? -12.443 12.166 12.890 1.00 58.78 101 LYS A O 1
ATOM 829 N N . ALA A 1 102 ? -14.679 12.191 13.057 1.00 60.72 102 ALA A N 1
ATOM 830 C CA . ALA A 1 102 ? -14.788 10.791 13.442 1.00 60.72 102 ALA A CA 1
ATOM 831 C C . ALA A 1 102 ? -14.893 9.923 12.186 1.00 60.72 102 ALA A C 1
ATOM 833 O O . ALA A 1 102 ? -15.861 10.029 11.425 1.00 60.72 102 ALA A O 1
ATOM 834 N N . LYS A 1 103 ? -13.884 9.078 11.986 1.00 78.81 103 LYS A N 1
ATOM 835 C CA . LYS A 1 103 ? -13.841 8.092 10.914 1.00 78.81 103 LYS A CA 1
ATOM 836 C C . LYS A 1 103 ? -13.815 6.702 11.512 1.00 78.81 103 LYS A C 1
ATOM 838 O O . LYS A 1 103 ? -13.006 6.431 12.396 1.00 78.81 103 LYS A O 1
ATOM 843 N N . THR A 1 104 ? -14.693 5.837 11.028 1.00 88.62 104 THR A N 1
ATOM 844 C CA . THR A 1 104 ? -14.616 4.410 11.340 1.00 88.62 104 THR A CA 1
ATOM 845 C C . THR A 1 104 ? -13.776 3.761 10.263 1.00 88.62 104 THR A C 1
ATOM 847 O O . THR A 1 104 ? -14.109 3.866 9.087 1.00 88.62 104 THR A O 1
ATOM 850 N N . ILE A 1 105 ? -12.676 3.138 10.669 1.00 92.38 105 ILE A N 1
ATOM 851 C CA . ILE A 1 105 ? -11.769 2.423 9.775 1.00 92.38 105 ILE A CA 1
ATOM 852 C C . ILE A 1 105 ? -12.290 0.994 9.656 1.00 92.38 105 ILE A C 1
ATOM 854 O O . ILE A 1 105 ? -12.440 0.312 10.668 1.00 92.38 105 ILE A O 1
ATOM 858 N N . HIS A 1 106 ? -12.580 0.565 8.432 1.00 93.50 106 HIS A N 1
ATOM 859 C CA . HIS A 1 106 ? -13.097 -0.773 8.132 1.00 93.50 106 HIS A CA 1
ATOM 860 C C . HIS A 1 106 ? -11.996 -1.747 7.748 1.00 93.50 106 HIS A C 1
ATOM 862 O O . HIS A 1 106 ? -12.134 -2.945 7.985 1.00 93.50 106 HIS A O 1
ATOM 868 N N . GLY A 1 107 ? -10.917 -1.238 7.152 1.00 95.00 107 GLY A N 1
ATOM 869 C CA . GLY A 1 107 ? -9.819 -2.081 6.719 1.00 95.00 107 GLY A CA 1
ATOM 870 C C . GLY A 1 107 ? -9.049 -1.538 5.525 1.00 95.00 107 GLY A C 1
ATOM 871 O O . GLY A 1 107 ? -8.911 -0.326 5.339 1.00 95.00 107 GLY A O 1
ATOM 872 N N . LEU A 1 108 ? -8.523 -2.466 4.729 1.00 97.38 108 LEU A N 1
ATOM 873 C CA . LEU A 1 108 ? -7.673 -2.193 3.580 1.00 97.38 108 LEU A CA 1
ATOM 874 C C . LEU A 1 108 ? -8.126 -3.005 2.372 1.00 97.38 108 LEU A C 1
ATOM 876 O O . LEU A 1 108 ? -8.006 -4.232 2.362 1.00 97.38 108 LEU A O 1
ATOM 880 N N . TYR A 1 109 ? -8.569 -2.315 1.328 1.00 97.88 109 TYR A N 1
ATOM 881 C CA . TYR A 1 109 ? -8.787 -2.922 0.026 1.00 97.88 109 TYR A CA 1
ATOM 882 C C . TYR A 1 109 ? -7.468 -3.007 -0.741 1.00 97.88 109 TYR A C 1
ATOM 884 O O . TYR A 1 109 ? -6.754 -2.010 -0.888 1.00 97.88 109 TYR A O 1
ATOM 892 N N . VAL A 1 110 ? -7.135 -4.197 -1.228 1.00 98.31 110 VAL A N 1
ATOM 893 C CA . VAL A 1 110 ? -5.878 -4.493 -1.917 1.00 98.31 110 VAL A CA 1
ATOM 894 C C . VAL A 1 110 ? -6.183 -5.005 -3.312 1.00 98.31 110 VAL A C 1
ATOM 896 O O . VAL A 1 110 ? -6.987 -5.919 -3.474 1.00 98.31 110 VAL A O 1
ATOM 899 N N . THR A 1 111 ? -5.503 -4.448 -4.308 1.00 97.31 111 THR A N 1
ATOM 900 C CA . THR A 1 111 ? -5.556 -4.898 -5.705 1.00 97.31 111 THR A CA 1
ATOM 901 C C . THR A 1 111 ? -4.149 -5.149 -6.217 1.00 97.31 111 THR A C 1
ATOM 903 O O . THR A 1 111 ? -3.223 -4.391 -5.921 1.00 97.31 111 THR A O 1
ATOM 906 N N . TYR A 1 112 ? -3.992 -6.230 -6.973 1.00 96.06 112 TYR A N 1
ATOM 907 C CA . TYR A 1 112 ? -2.799 -6.565 -7.731 1.00 96.06 112 TYR A CA 1
ATOM 908 C C . TYR A 1 112 ? -3.145 -6.591 -9.210 1.00 96.06 112 TYR A C 1
ATOM 910 O O . TYR A 1 112 ? -3.979 -7.389 -9.646 1.00 96.06 112 TYR A O 1
ATOM 918 N N . GLU A 1 113 ? -2.484 -5.740 -9.980 1.00 92.94 113 GLU A N 1
ATOM 919 C CA . GLU A 1 113 ? -2.778 -5.542 -11.392 1.00 92.94 113 GLU A CA 1
ATOM 920 C C . GLU A 1 113 ? -1.540 -5.800 -12.252 1.00 92.94 113 GLU A C 1
ATOM 922 O O . GLU A 1 113 ? -0.412 -5.465 -11.871 1.00 92.94 113 GLU A O 1
ATOM 927 N N . VAL A 1 114 ? -1.768 -6.416 -13.414 1.00 89.19 114 VAL A N 1
ATOM 928 C CA . VAL A 1 114 ? -0.767 -6.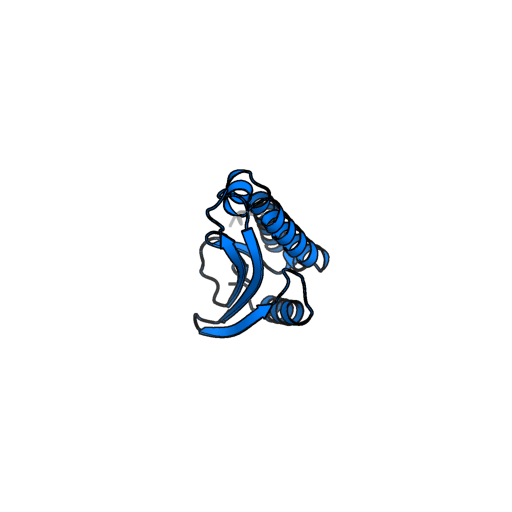702 -14.449 1.00 89.19 114 VAL A CA 1
ATOM 929 C C . VAL A 1 114 ? -1.375 -6.377 -15.811 1.00 89.19 114 VAL A C 1
ATOM 931 O O . VAL A 1 114 ? -2.448 -6.879 -16.132 1.00 89.19 114 VAL A O 1
ATOM 934 N N . ASP A 1 115 ? -0.700 -5.552 -16.608 1.00 86.69 115 ASP A N 1
ATOM 935 C CA . ASP A 1 115 ? -1.129 -5.102 -17.937 1.00 86.69 115 ASP A CA 1
ATOM 936 C C . ASP A 1 115 ? -2.601 -4.641 -17.944 1.00 86.69 115 ASP A C 1
ATOM 938 O O . ASP A 1 115 ? -3.406 -5.106 -18.748 1.00 86.69 115 ASP A O 1
ATOM 942 N N . ASP A 1 116 ? -2.953 -3.777 -16.984 1.00 84.75 116 ASP A N 1
ATOM 943 C CA . ASP A 1 116 ? -4.300 -3.224 -16.759 1.00 84.75 116 ASP A CA 1
ATOM 944 C C . ASP A 1 116 ? -5.398 -4.268 -16.456 1.00 84.75 116 ASP A C 1
ATOM 946 O O . ASP A 1 116 ? -6.592 -3.978 -16.537 1.00 84.75 116 ASP A O 1
ATOM 950 N N . ASN A 1 117 ? -5.010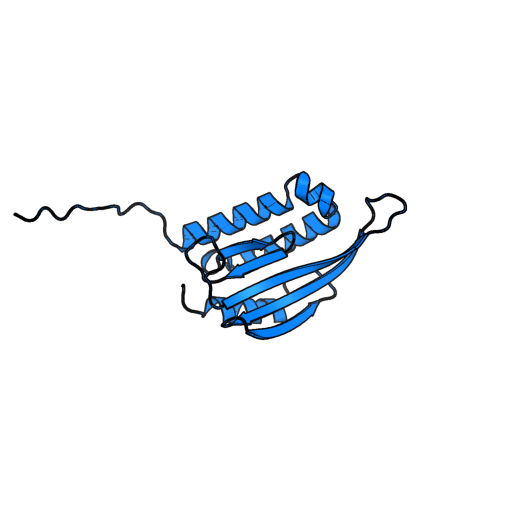 -5.489 -16.074 1.00 89.12 117 ASN A N 1
ATOM 951 C CA . ASN A 1 117 ? -5.918 -6.535 -15.612 1.00 89.12 117 ASN A CA 1
ATOM 952 C C . ASN A 1 117 ? -5.738 -6.793 -14.113 1.00 89.12 117 ASN A C 1
ATOM 954 O O . ASN A 1 117 ? -4.630 -7.075 -13.644 1.00 89.12 117 ASN A O 1
ATOM 958 N N . ILE A 1 118 ? -6.848 -6.781 -13.370 1.00 93.56 118 ILE A N 1
ATOM 959 C CA . ILE A 1 118 ? -6.872 -7.182 -11.960 1.00 93.56 118 ILE A CA 1
ATOM 960 C C . ILE A 1 118 ? -6.640 -8.690 -11.883 1.00 93.56 118 ILE A C 1
ATOM 962 O O . ILE A 1 118 ? -7.468 -9.495 -12.305 1.00 93.56 118 ILE A O 1
ATOM 966 N N . CYS A 1 119 ? -5.484 -9.068 -11.346 1.00 93.38 119 CYS A N 1
ATOM 967 C CA . CYS A 1 119 ? -5.091 -10.458 -11.148 1.00 93.38 119 CYS A CA 1
ATOM 968 C C . CYS A 1 119 ? -5.556 -10.993 -9.791 1.00 93.38 119 CYS A C 1
ATOM 970 O O . CYS A 1 119 ? -5.820 -12.185 -9.651 1.00 93.38 119 CYS A O 1
ATOM 972 N N . GLU A 1 120 ? -5.606 -10.127 -8.779 1.00 97.19 120 GLU A N 1
ATOM 973 C CA . GLU A 1 120 ? -6.062 -10.474 -7.438 1.00 97.19 120 GLU A CA 1
ATOM 974 C C . GLU A 1 120 ? -6.618 -9.234 -6.737 1.00 97.19 120 GLU A C 1
ATOM 976 O O . GLU A 1 120 ? -6.023 -8.160 -6.813 1.00 97.19 120 GLU A O 1
ATOM 981 N N . GLU A 1 121 ? -7.729 -9.391 -6.020 1.00 97.56 121 GLU A N 1
ATOM 982 C CA . GLU A 1 121 ? -8.292 -8.346 -5.169 1.00 97.56 121 GLU A CA 1
ATOM 983 C C . GLU A 1 121 ? -8.904 -8.937 -3.896 1.00 97.56 121 GLU A C 1
ATOM 985 O O . GLU A 1 121 ? -9.385 -10.075 -3.886 1.00 97.56 121 GLU A O 1
ATOM 990 N N . PHE A 1 122 ? -8.822 -8.199 -2.790 1.00 98.06 122 PHE A N 1
ATOM 991 C CA . PHE A 1 122 ? -9.442 -8.570 -1.517 1.00 98.06 122 PHE A CA 1
ATOM 992 C C . PHE A 1 122 ? -9.470 -7.402 -0.530 1.00 98.06 122 PHE A C 1
ATOM 994 O O . PHE A 1 122 ? -8.630 -6.508 -0.583 1.00 98.06 122 PHE A O 1
ATOM 1001 N N . THR A 1 123 ? -10.366 -7.493 0.451 1.00 97.19 123 THR A N 1
ATOM 1002 C CA . THR A 1 123 ? -10.357 -6.646 1.650 1.00 97.19 123 THR A CA 1
ATOM 1003 C C . THR A 1 123 ? -9.693 -7.376 2.817 1.00 97.19 123 THR A C 1
ATOM 1005 O O . THR A 1 123 ? -9.933 -8.564 3.043 1.00 97.19 123 THR A O 1
ATOM 1008 N N . GLN A 1 124 ? -8.863 -6.661 3.570 1.00 95.56 124 GLN A N 1
ATOM 1009 C CA . GLN A 1 124 ? -8.411 -7.031 4.913 1.00 95.56 124 GLN A CA 1
ATOM 1010 C C . GLN A 1 124 ? -9.188 -6.212 5.935 1.00 95.56 124 GLN A C 1
ATOM 1012 O O . GLN A 1 124 ? -9.370 -5.020 5.726 1.00 95.56 124 GLN A O 1
ATOM 1017 N N . SER A 1 125 ? -9.592 -6.815 7.051 1.00 93.94 125 SER A N 1
ATOM 1018 C CA . SER A 1 125 ? -10.257 -6.096 8.150 1.00 93.94 125 SER A CA 1
ATOM 1019 C C . SER A 1 125 ? -9.319 -5.166 8.926 1.00 93.94 125 SER A C 1
ATOM 1021 O O . SER A 1 125 ? -9.768 -4.346 9.717 1.00 93.94 125 SER A O 1
ATOM 1023 N N . GLU A 1 126 ? -8.009 -5.307 8.727 1.00 94.00 126 GLU A N 1
ATOM 1024 C CA . GLU A 1 126 ? -6.979 -4.531 9.408 1.00 94.00 126 GLU A CA 1
ATOM 1025 C C . GLU A 1 126 ? -5.969 -3.986 8.397 1.00 94.00 126 GLU A C 1
ATOM 1027 O O . GLU A 1 126 ? -5.655 -4.624 7.388 1.00 94.00 126 GLU A O 1
ATOM 1032 N N . ILE A 1 127 ? -5.432 -2.803 8.690 1.00 96.69 127 ILE A N 1
ATOM 1033 C CA . ILE A 1 127 ? -4.347 -2.193 7.921 1.00 96.69 127 ILE A CA 1
ATOM 1034 C C . ILE A 1 127 ? -3.028 -2.702 8.511 1.00 96.69 127 ILE A C 1
ATOM 1036 O O . ILE A 1 127 ? -2.431 -2.070 9.377 1.00 96.69 127 ILE A O 1
ATOM 1040 N N . SER A 1 128 ? -2.604 -3.891 8.089 1.00 97.25 128 SER A N 1
ATOM 1041 C CA . SER A 1 128 ? -1.391 -4.538 8.592 1.00 97.25 128 SER A CA 1
ATOM 1042 C C . SER A 1 128 ? -0.711 -5.391 7.520 1.00 97.25 128 SER A C 1
ATOM 1044 O O . SER A 1 128 ? -1.314 -5.789 6.519 1.00 97.25 128 SER A O 1
ATOM 1046 N N . LEU A 1 129 ? 0.584 -5.664 7.707 1.00 98.06 129 LEU A N 1
ATOM 1047 C CA . LEU A 1 129 ? 1.356 -6.505 6.794 1.00 98.06 129 LEU A CA 1
ATOM 1048 C C . LEU A 1 129 ? 1.059 -7.987 7.051 1.00 98.06 129 LEU A C 1
ATOM 1050 O O . LEU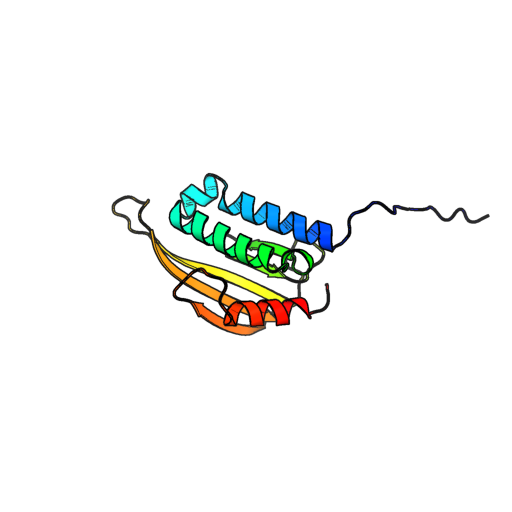 A 1 129 ? 1.738 -8.653 7.826 1.00 98.06 129 LEU A O 1
ATOM 1054 N N . THR A 1 130 ? 0.026 -8.503 6.393 1.00 97.94 130 THR A N 1
ATOM 1055 C CA . THR A 1 130 ? -0.355 -9.919 6.480 1.00 97.94 130 THR A CA 1
ATOM 1056 C C . THR A 1 130 ? 0.469 -10.792 5.534 1.00 97.94 130 THR A C 1
ATOM 1058 O O . THR A 1 130 ? 0.977 -10.322 4.514 1.00 97.94 130 THR A O 1
ATOM 1061 N N . SER A 1 131 ? 0.515 -12.103 5.789 1.00 97.62 131 SER A N 1
ATOM 1062 C CA . SER A 1 131 ? 1.196 -13.062 4.903 1.00 97.62 131 SER A CA 1
ATOM 1063 C C . SER A 1 131 ? 0.645 -13.056 3.474 1.00 97.62 131 SER A C 1
ATOM 1065 O O . SER A 1 131 ? 1.389 -13.259 2.518 1.00 97.62 131 SER A O 1
ATOM 1067 N N . LYS A 1 132 ? -0.653 -12.768 3.300 1.00 97.69 132 LYS A N 1
ATOM 1068 C CA . LYS A 1 132 ? -1.261 -12.633 1.969 1.00 97.69 132 LYS A CA 1
ATOM 1069 C C . LYS A 1 132 ? -0.686 -11.432 1.210 1.00 97.69 132 LYS A C 1
ATOM 1071 O O . LYS A 1 132 ? -0.338 -11.561 0.040 1.00 97.69 132 LYS A O 1
ATOM 1076 N N . ILE A 1 133 ? -0.531 -10.292 1.886 1.00 98.25 133 ILE A N 1
ATOM 1077 C CA . ILE A 1 133 ? 0.098 -9.096 1.312 1.00 98.25 133 ILE A CA 1
ATOM 1078 C C . ILE A 1 133 ? 1.589 -9.346 1.044 1.00 98.25 133 ILE A C 1
ATOM 1080 O O . ILE A 1 133 ? 2.063 -9.012 -0.037 1.00 98.25 133 ILE A O 1
ATOM 1084 N N . GLN A 1 134 ? 2.316 -9.994 1.960 1.00 98.25 134 GLN A N 1
ATOM 1085 C CA . GLN A 1 134 ? 3.729 -10.353 1.757 1.00 98.25 134 GLN A CA 1
ATOM 1086 C C . GLN A 1 134 ? 3.932 -11.219 0.506 1.00 98.25 134 GLN A C 1
ATOM 1088 O O . GLN A 1 134 ? 4.832 -10.950 -0.287 1.00 98.25 134 GLN A O 1
ATOM 1093 N N . ASN A 1 135 ? 3.055 -12.200 0.270 1.00 97.81 135 ASN A N 1
ATOM 1094 C CA . ASN A 1 135 ? 3.100 -13.025 -0.939 1.00 97.81 135 ASN A CA 1
ATOM 1095 C C . ASN A 1 135 ? 2.914 -12.194 -2.220 1.00 97.81 135 ASN A C 1
ATOM 1097 O O . ASN A 1 135 ? 3.597 -12.427 -3.217 1.00 97.81 135 ASN A O 1
ATOM 1101 N N . LEU A 1 136 ? 2.012 -11.210 -2.203 1.00 97.56 136 LEU A N 1
ATOM 1102 C CA . LEU A 1 136 ? 1.824 -10.291 -3.327 1.00 97.56 136 LEU A CA 1
ATOM 1103 C C . LEU A 1 136 ? 3.031 -9.374 -3.544 1.00 97.56 136 LEU A C 1
ATOM 1105 O O . LEU A 1 136 ? 3.463 -9.190 -4.682 1.00 97.56 136 LEU A O 1
ATOM 1109 N N . LEU A 1 137 ? 3.603 -8.829 -2.470 1.00 97.44 137 LEU A N 1
ATOM 1110 C CA . LEU A 1 137 ? 4.811 -8.002 -2.530 1.00 97.44 137 LEU A CA 1
ATOM 1111 C C . LEU A 1 137 ? 5.993 -8.789 -3.104 1.00 97.44 137 LEU A C 1
ATOM 1113 O O . LEU A 1 137 ? 6.713 -8.271 -3.957 1.00 97.44 137 LEU A O 1
ATOM 1117 N N . GLN A 1 138 ? 6.151 -10.052 -2.695 1.00 96.44 138 GLN A N 1
ATOM 1118 C CA . GLN A 1 138 ? 7.156 -10.961 -3.240 1.00 96.44 138 GLN A CA 1
ATOM 1119 C C . GLN A 1 138 ? 6.959 -11.167 -4.750 1.00 96.44 138 GLN A C 1
ATOM 1121 O O . GLN A 1 138 ? 7.877 -10.895 -5.524 1.00 96.44 138 GLN A O 1
ATOM 1126 N N . ARG A 1 139 ? 5.745 -11.529 -5.188 1.00 95.00 139 ARG A N 1
ATOM 1127 C CA . ARG A 1 139 ? 5.405 -11.684 -6.618 1.00 95.00 139 ARG A CA 1
ATOM 1128 C C . ARG A 1 139 ? 5.672 -10.419 -7.433 1.00 95.00 139 ARG A C 1
ATOM 1130 O O . ARG A 1 139 ? 6.160 -10.506 -8.559 1.00 95.00 139 ARG A O 1
ATOM 1137 N N . LEU A 1 140 ? 5.358 -9.244 -6.881 1.00 94.56 140 LEU A N 1
ATOM 1138 C CA . LEU A 1 140 ? 5.646 -7.961 -7.521 1.00 94.56 140 LEU A CA 1
ATOM 1139 C C . LEU A 1 140 ? 7.158 -7.702 -7.596 1.00 94.56 140 LEU A C 1
ATOM 1141 O O . LEU A 1 140 ? 7.641 -7.219 -8.617 1.00 94.56 140 LEU A O 1
ATOM 1145 N N . SER A 1 141 ? 7.918 -8.027 -6.547 1.00 92.88 141 SER A N 1
ATOM 1146 C CA . SER A 1 141 ? 9.372 -7.811 -6.500 1.00 92.88 141 SER A CA 1
ATOM 1147 C C . SER A 1 141 ? 10.148 -8.619 -7.547 1.00 92.88 141 SER A C 1
ATOM 1149 O O . SER A 1 141 ? 11.194 -8.171 -8.022 1.00 92.88 141 SER A O 1
ATOM 1151 N N . GLU A 1 142 ? 9.598 -9.766 -7.947 1.00 91.12 142 GLU A N 1
ATOM 1152 C CA . GLU A 1 142 ? 10.140 -10.659 -8.976 1.00 91.12 142 GLU A CA 1
ATOM 1153 C C . GLU A 1 142 ? 9.860 -10.164 -10.403 1.00 91.12 142 GLU A C 1
ATOM 1155 O O . GLU A 1 142 ? 10.477 -10.644 -11.355 1.00 91.12 142 GLU A O 1
ATOM 1160 N N . GLN A 1 143 ? 8.971 -9.178 -10.572 1.00 88.75 143 GLN A N 1
ATOM 1161 C CA . GLN A 1 143 ? 8.703 -8.599 -11.883 1.00 88.75 143 GLN A CA 1
ATOM 1162 C C . GLN A 1 143 ? 9.903 -7.783 -12.398 1.00 88.75 143 GLN A C 1
ATOM 1164 O O . GLN A 1 143 ? 10.638 -7.159 -11.608 1.00 88.75 143 GLN A O 1
ATOM 1169 N N . PRO A 1 144 ? 10.087 -7.726 -13.733 1.00 86.00 144 PRO A N 1
ATOM 1170 C CA . PRO A 1 144 ? 11.064 -6.846 -14.351 1.00 86.00 144 PRO A CA 1
ATOM 1171 C C . PRO A 1 144 ? 10.863 -5.396 -13.920 1.00 86.00 144 PRO A C 1
ATOM 1173 O O . PRO A 1 144 ? 9.751 -4.952 -13.631 1.00 86.00 144 PRO A O 1
ATOM 1176 N N . ILE A 1 145 ? 11.964 -4.655 -13.890 1.00 84.50 145 ILE A N 1
ATOM 1177 C CA . ILE A 1 145 ? 11.911 -3.209 -13.724 1.00 84.50 145 ILE A CA 1
ATOM 1178 C C . ILE A 1 145 ? 11.605 -2.594 -15.090 1.00 84.50 145 ILE A C 1
ATOM 1180 O O . ILE A 1 145 ? 12.355 -2.839 -16.037 1.00 84.50 145 ILE A O 1
ATOM 1184 N N . TYR A 1 146 ? 10.545 -1.789 -15.162 1.00 70.75 146 TYR A N 1
ATOM 1185 C CA . TYR A 1 146 ? 10.106 -1.086 -16.372 1.00 70.75 146 TYR A CA 1
ATOM 1186 C C . TYR A 1 146 ? 10.496 0.388 -16.321 1.00 70.75 146 TYR A C 1
ATOM 1188 O O . TYR A 1 146 ? 10.165 1.049 -15.310 1.00 70.75 146 TYR A O 1
#

Radius of gyration: 17.53 Å; chains: 1; bounding box: 63×31×44 Å

Secondary structure (DSSP, 8-state):
-------------HHHHHHHHHHHHHHHHHSHHHHHHH-HHHHHHHHHHHHHHHHTTGGGT-EEEEETTEEEEE--SSSSS--SEEEEEEEEEEEETTTS-EEEEEEEEEEEEETTEEEEEEEESSSS--HHHHHHHHHHHTSPP-

Sequence (146 aa):
MNKLTDFSESDNSIEHKFMSSWNLIIKFYNGDPMREFLGEQLADLMVEFVTSMQNEGYNRCLRAGQSLHRLVLSRSREHGYLGRCYLCFSPEFDVYSINAKAKTIHGLYVTYEVDDNICEEFTQSEISLTSKIQNLLQRLSEQPIY

pLDDT: mean 86.1, std 16.95, range [35.0, 98.44]

Foldseek 3Di:
DDDPPPPDPPDCPLLNQLLVQLVVVLCVLVDPVNCLVQPVVRSVLSNQASVVCVVVVLSRQWHWDDDPNKIKIALESDPDPPGQKIKIKDWDWDQDPPPRRDIDTQFIWMFIGGNNDTPDIDTDRYSHDDPVNVVSSVVRSPDDRD